Protein AF-A0A350NN20-F1 (afdb_monomer_lite)

Secondary structure (DSSP, 8-state):
-----S----------SS-HHHHHT--TTEEEEESSSS-EEEEEPPPGGGGT----S------------PPPPHHHHHHHHHHHH-S------------------------

pLDDT: mean 72.91, std 14.15, range [43.0, 92.56]

Radius of gyration: 36.16 Å; chains: 1; bounding box: 67×54×97 Å

Structure (mmCIF, N/CA/C/O backbone):
data_AF-A0A350NN20-F1
#
_entry.id   AF-A0A350NN20-F1
#
loop_
_atom_site.group_PDB
_atom_site.id
_atom_site.type_symbol
_atom_site.label_atom_id
_atom_site.label_alt_id
_atom_site.label_comp_id
_atom_site.label_asym_id
_atom_site.label_entity_id
_atom_site.label_seq_id
_atom_site.pdbx_PDB_ins_code
_atom_site.Cartn_x
_atom_site.Cartn_y
_atom_site.Cartn_z
_atom_site.occupancy
_atom_site.B_iso_or_equiv
_atom_site.auth_seq_id
_atom_site.auth_comp_id
_atom_site.auth_asym_id
_atom_site.auth_atom_id
_atom_site.pdbx_PDB_model_num
ATOM 1 N N . MET A 1 1 ? 39.463 -32.275 -27.247 1.00 51.66 1 MET A N 1
ATOM 2 C CA . MET A 1 1 ? 39.754 -32.244 -25.796 1.00 51.66 1 MET A CA 1
ATOM 3 C C . MET A 1 1 ? 40.320 -30.864 -25.489 1.00 51.66 1 MET A C 1
ATOM 5 O O . MET A 1 1 ? 41.531 -30.731 -25.400 1.00 51.66 1 MET A O 1
ATOM 9 N N . ASP A 1 2 ? 39.471 -29.836 -25.387 1.00 55.00 2 ASP A N 1
ATOM 10 C CA . ASP A 1 2 ? 39.941 -28.478 -25.077 1.00 55.00 2 ASP A CA 1
ATOM 11 C C . ASP A 1 2 ? 39.724 -28.151 -23.602 1.00 55.00 2 ASP A C 1
ATOM 13 O O . ASP A 1 2 ? 38.604 -28.097 -23.085 1.00 55.00 2 ASP A O 1
ATOM 17 N N . ARG A 1 3 ? 40.863 -27.999 -22.924 1.00 58.88 3 ARG A N 1
ATOM 18 C CA . ARG A 1 3 ? 41.012 -27.638 -21.518 1.00 58.88 3 ARG A CA 1
ATOM 19 C C . ARG A 1 3 ? 40.512 -26.212 -21.308 1.00 58.88 3 ARG A C 1
ATOM 21 O O . ARG A 1 3 ? 41.174 -25.252 -21.685 1.00 58.88 3 ARG A O 1
ATOM 28 N N . ARG A 1 4 ? 39.378 -26.063 -20.625 1.00 51.88 4 ARG A N 1
ATOM 29 C CA . ARG A 1 4 ? 39.014 -24.800 -19.972 1.00 51.88 4 ARG A CA 1
ATOM 30 C C . ARG A 1 4 ? 39.887 -24.612 -18.727 1.00 51.88 4 ARG A C 1
ATOM 32 O O . ARG A 1 4 ? 39.533 -25.018 -17.628 1.00 51.88 4 ARG A O 1
ATOM 39 N N . SER A 1 5 ? 41.049 -24.008 -18.914 1.00 63.78 5 SER A N 1
ATOM 40 C CA . SER A 1 5 ? 41.842 -23.338 -17.875 1.00 63.78 5 SER A CA 1
ATOM 41 C C . SER A 1 5 ? 42.390 -22.095 -18.575 1.00 63.78 5 SER A C 1
ATOM 43 O O . SER A 1 5 ? 42.972 -22.240 -19.639 1.00 63.78 5 SER A O 1
ATOM 45 N N . SER A 1 6 ? 42.197 -20.844 -18.173 1.00 63.28 6 SER A N 1
ATOM 46 C CA . SER A 1 6 ? 41.999 -20.199 -16.871 1.00 63.28 6 SER A CA 1
ATOM 47 C C . SER A 1 6 ? 41.758 -18.715 -17.212 1.00 63.28 6 SER A C 1
ATOM 49 O O . SER A 1 6 ? 42.541 -18.143 -17.958 1.00 63.28 6 SER A O 1
ATOM 51 N N . SER A 1 7 ? 40.672 -18.045 -16.849 1.00 67.94 7 SER A N 1
ATOM 52 C CA . SER A 1 7 ? 40.455 -17.420 -15.545 1.00 67.94 7 SER A CA 1
ATOM 53 C C . SER A 1 7 ? 39.043 -16.834 -15.607 1.00 67.94 7 SER A C 1
ATOM 55 O O . SER A 1 7 ? 38.773 -15.961 -16.428 1.00 67.94 7 SER A O 1
ATOM 57 N N . THR A 1 8 ? 38.108 -17.357 -14.818 1.00 72.50 8 THR A N 1
ATOM 58 C CA . THR A 1 8 ? 36.803 -16.704 -14.659 1.00 72.50 8 THR A CA 1
ATOM 59 C C . THR A 1 8 ? 36.969 -15.694 -13.534 1.00 72.50 8 THR A C 1
ATOM 61 O O . THR A 1 8 ? 37.074 -16.089 -12.374 1.00 72.50 8 THR A O 1
ATOM 64 N N . SER A 1 9 ? 37.073 -14.405 -13.862 1.00 80.00 9 SER A N 1
ATOM 65 C CA . SER A 1 9 ? 37.111 -13.359 -12.841 1.00 80.00 9 SER A CA 1
ATOM 66 C C . SER A 1 9 ? 35.729 -13.251 -12.194 1.00 80.00 9 SER A C 1
ATOM 68 O O . SER A 1 9 ? 34.742 -12.880 -12.829 1.00 80.00 9 SER A O 1
ATOM 70 N N . LEU A 1 10 ? 35.641 -13.619 -10.916 1.00 85.12 10 LEU A N 1
ATOM 71 C CA . LEU A 1 10 ? 34.420 -13.455 -10.138 1.00 85.12 10 LEU A CA 1
ATOM 72 C C . LEU A 1 10 ? 34.273 -11.976 -9.769 1.00 85.12 10 LEU A C 1
ATOM 74 O O . LEU A 1 10 ? 34.972 -11.476 -8.891 1.00 85.12 10 LEU A O 1
ATOM 78 N N . GLN A 1 11 ? 33.362 -11.275 -10.437 1.00 86.94 11 GLN A N 1
ATOM 79 C CA . GLN A 1 11 ? 32.963 -9.930 -10.036 1.00 86.94 11 GLN A CA 1
ATOM 80 C C . GLN A 1 11 ? 31.768 -10.028 -9.088 1.00 86.94 11 GLN A C 1
ATOM 82 O O . GLN A 1 11 ? 30.672 -10.416 -9.490 1.00 86.94 11 GLN A O 1
ATOM 87 N N . MET A 1 12 ? 31.981 -9.690 -7.817 1.00 92.56 12 MET A N 1
ATOM 88 C CA . MET A 1 12 ? 30.896 -9.569 -6.846 1.00 92.56 12 MET A CA 1
ATOM 89 C C . MET A 1 12 ? 30.363 -8.141 -6.884 1.00 92.56 12 MET A C 1
ATOM 91 O O . MET A 1 12 ? 31.076 -7.197 -6.551 1.00 92.56 12 MET A O 1
ATOM 95 N N . ILE A 1 13 ? 29.106 -7.987 -7.289 1.00 90.31 13 ILE A N 1
ATOM 96 C CA . ILE A 1 13 ? 28.394 -6.710 -7.240 1.00 90.31 13 ILE A CA 1
ATOM 97 C C . ILE A 1 13 ? 27.136 -6.867 -6.392 1.00 90.31 13 ILE A C 1
ATOM 99 O O . ILE A 1 13 ? 26.423 -7.867 -6.490 1.00 90.31 13 ILE A O 1
ATOM 103 N N . GLN A 1 14 ? 26.842 -5.869 -5.564 1.00 84.56 14 GLN A N 1
ATOM 104 C CA . GLN A 1 14 ? 25.562 -5.796 -4.874 1.00 84.56 14 GLN A CA 1
ATOM 105 C C . GLN A 1 14 ? 24.532 -5.204 -5.836 1.00 84.56 14 GLN A C 1
ATOM 107 O O . GLN A 1 14 ? 24.507 -3.999 -6.077 1.00 84.56 14 GLN A O 1
ATOM 112 N N . LYS A 1 15 ? 23.680 -6.059 -6.401 1.00 85.56 15 LYS A N 1
ATOM 113 C CA . LYS A 1 15 ? 22.544 -5.630 -7.219 1.00 85.56 15 LYS A CA 1
ATOM 114 C C . LYS A 1 15 ? 21.295 -5.528 -6.332 1.00 85.56 15 LYS A C 1
ATOM 116 O O . LYS A 1 15 ? 21.023 -6.476 -5.592 1.00 85.56 15 LYS A O 1
ATOM 121 N N . PRO A 1 16 ? 20.524 -4.424 -6.384 1.00 86.31 16 PRO A N 1
ATOM 122 C CA . PRO A 1 16 ? 19.229 -4.383 -5.718 1.00 86.31 16 PRO A CA 1
ATOM 123 C C . PRO A 1 16 ? 18.327 -5.472 -6.300 1.00 86.31 16 PRO A C 1
ATOM 125 O O . PRO A 1 16 ? 18.364 -5.734 -7.502 1.00 86.31 16 PRO A O 1
ATOM 128 N N . LEU A 1 17 ? 17.506 -6.096 -5.455 1.00 82.56 17 LEU A N 1
ATOM 129 C CA . LEU A 1 17 ? 16.635 -7.192 -5.883 1.00 82.56 17 LEU A CA 1
ATOM 130 C C . LEU A 1 17 ? 15.725 -6.793 -7.055 1.00 82.56 17 LEU A C 1
ATOM 132 O O . LEU A 1 17 ? 15.483 -7.597 -7.951 1.00 82.56 17 LEU A O 1
ATOM 136 N N . MET A 1 18 ? 15.248 -5.549 -7.047 1.00 84.75 18 MET A N 1
ATOM 137 C CA . MET A 1 18 ? 14.393 -4.984 -8.082 1.00 84.75 18 MET A CA 1
ATOM 138 C C . MET A 1 18 ? 14.708 -3.493 -8.234 1.00 84.75 18 MET A C 1
ATOM 140 O O . MET A 1 18 ? 14.964 -2.813 -7.237 1.00 84.75 18 M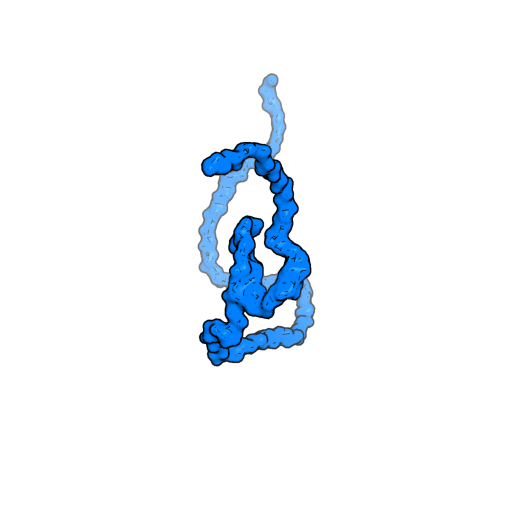ET A O 1
ATOM 144 N N . THR A 1 19 ? 14.733 -2.979 -9.465 1.00 89.69 19 THR A N 1
ATOM 145 C CA . THR A 1 19 ? 14.913 -1.539 -9.710 1.00 89.69 19 THR A CA 1
ATOM 146 C C . THR A 1 19 ? 13.595 -0.788 -9.517 1.00 89.69 19 THR A C 1
ATOM 148 O O . THR A 1 19 ? 12.514 -1.363 -9.635 1.00 89.69 19 THR A O 1
ATOM 151 N N . ALA A 1 20 ? 13.661 0.518 -9.247 1.00 86.44 20 ALA A N 1
ATOM 152 C CA . ALA A 1 20 ? 12.458 1.339 -9.085 1.00 86.44 20 ALA A CA 1
ATOM 153 C C . ALA A 1 20 ? 11.562 1.327 -10.341 1.00 86.44 20 ALA A C 1
ATOM 155 O O . ALA A 1 20 ? 10.339 1.300 -10.230 1.00 86.44 20 ALA A O 1
ATOM 156 N N . GLU A 1 21 ? 12.164 1.280 -11.533 1.00 89.12 21 GLU A N 1
ATOM 157 C CA . GLU A 1 21 ? 11.435 1.163 -12.801 1.00 89.12 21 GLU A CA 1
ATOM 158 C C . GLU A 1 21 ? 10.680 -0.161 -12.916 1.00 89.12 21 GLU A C 1
ATOM 160 O O . GLU A 1 21 ? 9.530 -0.171 -13.342 1.00 89.12 21 GLU A O 1
ATOM 165 N N . GLN A 1 22 ? 11.296 -1.262 -12.479 1.00 87.94 22 GLN A N 1
ATOM 166 C CA . GLN A 1 22 ? 10.659 -2.577 -12.462 1.00 87.94 22 GLN A CA 1
ATOM 167 C C . GLN A 1 22 ? 9.490 -2.626 -11.478 1.00 87.94 22 GLN A C 1
ATOM 169 O O . GLN A 1 22 ? 8.467 -3.226 -11.781 1.00 87.94 22 GLN A O 1
ATOM 174 N N . ILE A 1 23 ? 9.615 -1.977 -10.316 1.00 86.50 23 ILE A N 1
ATOM 175 C CA . ILE A 1 23 ? 8.507 -1.860 -9.355 1.00 86.50 23 ILE A CA 1
ATOM 176 C C . ILE A 1 23 ? 7.355 -1.061 -9.977 1.00 86.50 23 ILE A C 1
ATOM 178 O O . ILE A 1 23 ? 6.193 -1.418 -9.809 1.00 86.50 23 ILE A O 1
ATOM 182 N N . ARG A 1 24 ? 7.667 -0.001 -10.731 1.00 85.12 24 ARG A N 1
ATOM 183 C CA . ARG A 1 24 ? 6.663 0.838 -11.396 1.00 85.12 24 ARG A CA 1
ATOM 184 C C . ARG A 1 24 ? 5.955 0.130 -12.555 1.00 85.12 24 ARG A C 1
ATOM 186 O O . ARG A 1 24 ? 4.815 0.475 -12.845 1.00 85.12 24 ARG A O 1
ATOM 193 N N . SER A 1 25 ? 6.612 -0.821 -13.216 1.00 87.94 25 SER A N 1
ATOM 194 C CA . SER A 1 25 ? 6.046 -1.594 -14.329 1.00 87.94 25 SER A CA 1
ATOM 195 C C . SER A 1 25 ? 5.404 -2.921 -13.911 1.00 87.94 25 SER A C 1
ATOM 197 O O . SER A 1 25 ? 5.031 -3.711 -14.781 1.00 87.94 25 SER A O 1
ATOM 199 N N . LEU A 1 26 ? 5.252 -3.177 -12.605 1.00 86.06 26 LEU A N 1
ATOM 200 C CA . LEU A 1 26 ? 4.531 -4.349 -12.115 1.00 86.06 26 LEU A CA 1
ATOM 201 C C . LEU A 1 26 ? 3.081 -4.353 -12.635 1.00 86.06 26 LEU A C 1
ATOM 203 O O . LEU A 1 26 ? 2.408 -3.319 -12.598 1.00 86.06 26 LEU A O 1
ATOM 207 N N . PRO A 1 27 ? 2.569 -5.503 -13.103 1.00 87.94 27 PRO A N 1
ATOM 208 C CA . PRO A 1 27 ? 1.169 -5.627 -13.475 1.00 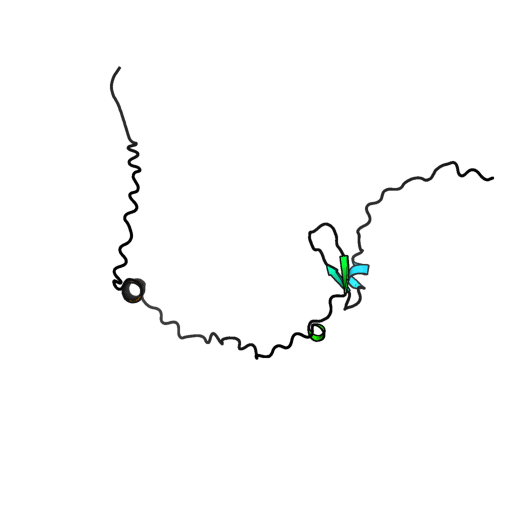87.94 27 PRO A CA 1
ATOM 209 C C . PRO A 1 27 ? 0.276 -5.487 -12.234 1.00 87.94 27 PRO A C 1
ATOM 211 O O . PRO A 1 27 ? 0.665 -5.867 -11.131 1.00 87.94 27 PRO A O 1
ATOM 214 N N . GLN A 1 28 ? -0.945 -4.985 -12.430 1.00 82.00 28 GLN A N 1
ATOM 215 C CA . GLN A 1 28 ? -1.885 -4.610 -11.361 1.00 82.00 28 GLN A CA 1
ATOM 216 C C . GLN A 1 28 ? -2.160 -5.718 -10.324 1.00 82.00 28 GLN A C 1
ATOM 218 O O . GLN A 1 28 ? -2.422 -5.420 -9.161 1.00 82.00 28 GLN A O 1
ATOM 223 N N . ASP A 1 29 ? -2.096 -6.986 -10.734 1.00 80.50 29 ASP A N 1
ATOM 224 C CA . ASP A 1 29 ? -2.386 -8.137 -9.874 1.00 80.50 29 ASP A CA 1
ATOM 225 C C . ASP A 1 29 ? -1.131 -8.752 -9.225 1.00 80.50 29 ASP A C 1
ATOM 227 O O . ASP A 1 29 ? -1.227 -9.779 -8.551 1.00 80.50 29 ASP A O 1
ATOM 231 N N . GLN A 1 30 ? 0.057 -8.162 -9.407 1.00 85.62 30 GLN A N 1
ATOM 232 C CA . GLN A 1 30 ? 1.293 -8.608 -8.757 1.00 85.62 30 GLN A CA 1
ATOM 233 C C . GLN A 1 30 ? 1.672 -7.720 -7.573 1.00 85.62 30 GLN A C 1
ATOM 235 O O . GLN A 1 30 ? 1.764 -6.501 -7.673 1.00 85.62 30 GLN A O 1
ATOM 240 N N . TRP A 1 31 ? 1.972 -8.373 -6.454 1.00 83.31 31 TRP A N 1
ATOM 241 C CA . TRP A 1 31 ? 2.309 -7.744 -5.185 1.00 83.31 31 TRP A CA 1
ATOM 242 C C . TRP A 1 31 ? 3.645 -8.261 -4.669 1.00 83.31 31 TRP A C 1
ATOM 244 O O . TRP A 1 31 ? 3.962 -9.444 -4.803 1.00 83.31 31 TRP A O 1
ATOM 254 N N . ILE A 1 32 ? 4.416 -7.389 -4.025 1.00 86.31 32 ILE A N 1
ATOM 255 C CA . ILE A 1 32 ? 5.635 -7.778 -3.313 1.00 86.31 32 ILE A CA 1
ATOM 256 C C . ILE A 1 32 ? 5.262 -7.995 -1.847 1.00 86.31 32 ILE A C 1
ATOM 258 O O . ILE A 1 32 ? 5.058 -7.039 -1.100 1.00 86.31 32 ILE A O 1
ATOM 262 N N . LEU A 1 33 ? 5.171 -9.256 -1.426 1.00 83.69 33 LEU A N 1
ATOM 263 C CA . LEU A 1 33 ? 4.898 -9.605 -0.037 1.00 83.69 33 LEU A CA 1
ATOM 264 C C . LEU A 1 33 ? 6.210 -9.773 0.734 1.00 83.69 33 LEU A C 1
ATOM 266 O O . LEU A 1 33 ? 7.142 -10.434 0.276 1.00 83.69 33 LEU A O 1
ATOM 270 N N . MET A 1 34 ? 6.270 -9.213 1.942 1.00 84.31 34 MET A N 1
ATOM 271 C CA . MET A 1 34 ? 7.391 -9.391 2.863 1.00 84.31 34 MET A CA 1
ATOM 272 C C . MET A 1 34 ? 6.883 -9.959 4.189 1.00 84.31 34 MET A C 1
ATOM 274 O O . MET A 1 34 ? 6.422 -9.220 5.051 1.00 84.31 34 MET A O 1
ATOM 278 N N . LYS A 1 35 ? 6.990 -11.280 4.380 1.00 72.88 35 LYS A N 1
ATOM 279 C CA . LYS A 1 35 ? 6.538 -11.957 5.615 1.00 72.88 35 LYS A CA 1
ATOM 280 C C . LYS A 1 35 ? 7.393 -11.595 6.843 1.00 72.88 35 LYS A C 1
ATOM 282 O O . LYS A 1 35 ? 6.907 -11.628 7.965 1.00 72.88 35 LYS A O 1
ATOM 287 N N . SER A 1 36 ? 8.673 -11.273 6.633 1.00 61.50 36 SER A N 1
ATOM 288 C CA . SER A 1 36 ? 9.645 -10.904 7.675 1.00 61.50 36 SER A CA 1
ATOM 289 C C . SER A 1 36 ? 10.919 -10.369 7.012 1.00 61.50 36 SER A C 1
ATOM 291 O O . SER A 1 36 ? 11.799 -11.172 6.728 1.00 61.50 36 SER A O 1
ATOM 293 N N . ARG A 1 37 ? 10.951 -9.064 6.659 1.00 64.06 37 ARG A N 1
ATOM 294 C CA . ARG A 1 37 ? 12.064 -8.178 6.179 1.00 64.06 37 ARG A CA 1
ATOM 295 C C . ARG A 1 37 ? 13.241 -8.735 5.328 1.00 64.06 37 ARG A C 1
ATOM 297 O O . ARG A 1 37 ? 14.160 -7.988 5.021 1.00 64.06 37 ARG A O 1
ATOM 304 N N . ARG A 1 38 ? 13.255 -10.009 4.947 1.00 74.38 38 ARG A N 1
ATOM 305 C CA . ARG A 1 38 ? 14.439 -10.767 4.512 1.00 74.38 38 ARG A CA 1
ATOM 306 C C . ARG A 1 38 ? 14.187 -11.569 3.240 1.00 74.38 38 ARG A C 1
ATOM 308 O O . ARG A 1 38 ? 15.111 -11.770 2.468 1.00 74.38 38 ARG A O 1
ATOM 315 N N . HIS A 1 39 ? 12.942 -11.980 3.002 1.00 82.00 39 HIS A N 1
ATOM 316 C CA . HIS A 1 39 ? 12.557 -12.772 1.831 1.00 82.00 39 HIS A CA 1
ATOM 317 C C . HIS A 1 39 ? 11.342 -12.138 1.151 1.00 82.00 39 HIS A C 1
ATOM 319 O O . HIS A 1 39 ? 10.209 -12.553 1.406 1.00 82.00 39 HIS A O 1
ATOM 325 N N . PRO A 1 40 ? 11.552 -11.073 0.363 1.00 84.56 40 PRO A N 1
ATOM 326 C CA . PRO A 1 40 ? 10.510 -10.548 -0.510 1.00 84.56 40 PRO A CA 1
ATOM 327 C C . PRO A 1 40 ? 10.094 -11.605 -1.544 1.00 84.56 40 PRO A C 1
ATOM 329 O O . PRO A 1 40 ? 10.941 -12.279 -2.129 1.00 84.56 40 PRO A O 1
ATOM 332 N N . MET A 1 41 ? 8.787 -11.745 -1.763 1.00 85.06 41 MET A N 1
ATOM 333 C CA . MET A 1 41 ? 8.195 -12.676 -2.727 1.00 85.06 41 MET A CA 1
ATOM 334 C C . MET A 1 41 ? 7.220 -11.929 -3.635 1.00 85.06 41 MET A C 1
ATOM 336 O O . MET A 1 41 ? 6.319 -11.250 -3.142 1.00 85.06 41 MET A O 1
ATOM 340 N N . ILE A 1 42 ? 7.368 -12.078 -4.952 1.00 85.12 42 ILE A N 1
ATOM 341 C CA . ILE A 1 42 ? 6.364 -11.604 -5.912 1.00 85.12 42 ILE A CA 1
ATOM 342 C C . ILE A 1 42 ? 5.223 -12.617 -5.912 1.00 85.12 42 ILE A C 1
ATOM 344 O O . ILE A 1 42 ? 5.442 -13.801 -6.160 1.00 85.12 42 ILE A O 1
ATOM 348 N N . THR A 1 43 ? 4.018 -12.160 -5.596 1.00 83.25 43 THR A N 1
ATOM 349 C CA . THR A 1 43 ? 2.838 -13.014 -5.443 1.00 83.25 43 THR A CA 1
ATOM 350 C C . THR A 1 43 ? 1.631 -12.359 -6.095 1.00 83.25 43 THR A C 1
ATOM 352 O O . THR A 1 43 ? 1.482 -11.139 -6.061 1.00 83.25 43 THR A O 1
ATOM 355 N N . THR A 1 44 ? 0.739 -13.167 -6.658 1.00 84.62 44 THR A N 1
ATOM 356 C CA . THR A 1 44 ? -0.569 -12.698 -7.115 1.00 84.62 44 THR A CA 1
ATOM 357 C C . THR A 1 44 ? -1.552 -12.743 -5.951 1.00 84.62 44 THR A C 1
ATOM 359 O O . THR A 1 44 ? -1.917 -13.823 -5.488 1.00 84.62 44 THR A O 1
ATOM 362 N N . ILE A 1 45 ? -1.971 -11.574 -5.463 1.00 81.75 45 ILE A N 1
ATOM 363 C CA . ILE A 1 45 ? -3.047 -11.453 -4.473 1.00 81.75 45 ILE A CA 1
ATOM 364 C C . ILE A 1 45 ? -4.303 -11.086 -5.245 1.00 81.75 45 ILE A C 1
ATOM 366 O O . ILE A 1 45 ? -4.328 -10.096 -5.974 1.00 81.75 45 ILE A O 1
ATOM 370 N N . ARG A 1 46 ? -5.344 -11.904 -5.102 1.00 82.12 46 ARG A N 1
ATOM 371 C CA . ARG A 1 46 ? -6.627 -11.645 -5.756 1.00 82.12 46 ARG A CA 1
ATOM 372 C C . ARG A 1 46 ? -7.210 -10.327 -5.243 1.00 82.12 46 ARG A C 1
ATOM 374 O O . ARG A 1 46 ? -7.013 -9.980 -4.081 1.00 82.12 46 ARG A O 1
ATOM 381 N N . ARG A 1 47 ? -7.957 -9.606 -6.075 1.00 78.31 47 ARG A N 1
ATOM 382 C CA . ARG A 1 47 ? -8.744 -8.451 -5.613 1.00 78.31 47 ARG A CA 1
ATOM 383 C C . ARG A 1 47 ? -9.843 -8.931 -4.658 1.00 78.31 47 ARG A C 1
ATOM 385 O O . ARG A 1 47 ? -10.329 -10.047 -4.827 1.00 78.31 47 ARG A O 1
ATOM 392 N N . TYR A 1 48 ? -10.245 -8.104 -3.692 1.00 75.56 48 TYR A N 1
ATOM 393 C CA . TYR A 1 48 ? -11.254 -8.453 -2.678 1.00 75.56 48 TYR A CA 1
ATOM 394 C C . TYR A 1 48 ? -12.567 -8.994 -3.283 1.00 75.56 48 TYR A C 1
ATOM 396 O O . TYR A 1 48 ? -13.141 -9.935 -2.746 1.00 75.56 48 TYR A O 1
ATOM 404 N N . ASP A 1 49 ? -12.974 -8.500 -4.457 1.00 75.31 49 ASP A N 1
ATOM 405 C CA . ASP A 1 49 ? -14.137 -9.009 -5.207 1.00 75.31 49 ASP A CA 1
ATOM 406 C C . ASP A 1 49 ? -14.048 -10.506 -5.543 1.00 75.31 49 ASP A C 1
ATOM 408 O O . ASP A 1 49 ? -15.051 -11.208 -5.624 1.00 75.31 49 ASP A O 1
ATOM 412 N N . GLN A 1 50 ? -12.835 -11.009 -5.769 1.00 80.00 50 GLN A N 1
ATOM 413 C CA . GLN A 1 50 ? -12.577 -12.397 -6.149 1.00 80.00 50 GLN A CA 1
ATOM 414 C C . GLN A 1 50 ? -12.371 -13.310 -4.933 1.00 80.00 50 GLN A C 1
ATOM 416 O O . GLN A 1 50 ? -12.122 -14.503 -5.112 1.00 80.00 50 GLN A O 1
ATOM 421 N N . TRP A 1 51 ? -12.408 -12.774 -3.707 1.00 80.19 51 TRP A N 1
ATOM 422 C CA . TRP A 1 51 ? -12.202 -13.562 -2.485 1.00 80.19 51 TRP A CA 1
ATOM 423 C C . TRP A 1 51 ? -13.440 -14.381 -2.112 1.00 80.19 51 TRP A C 1
ATOM 425 O O . TRP A 1 51 ? -13.337 -15.282 -1.287 1.00 80.19 51 TRP A O 1
ATOM 435 N N . GLY A 1 52 ? -14.595 -14.092 -2.724 1.00 80.06 52 GLY A N 1
ATOM 436 C CA . GLY A 1 52 ? -15.851 -14.774 -2.409 1.00 80.06 52 GLY A CA 1
ATOM 437 C C . GLY A 1 52 ? -16.389 -14.427 -1.019 1.00 80.06 52 GLY A C 1
ATOM 438 O O . GLY A 1 52 ? -17.183 -15.183 -0.472 1.00 80.06 52 GLY A O 1
ATOM 439 N N . ILE A 1 53 ? -15.954 -13.304 -0.437 1.00 79.19 53 ILE A N 1
ATOM 440 C CA . ILE A 1 53 ? -16.486 -12.807 0.833 1.00 79.19 53 ILE A CA 1
ATOM 441 C C . ILE A 1 53 ? -17.806 -12.103 0.532 1.00 79.19 53 ILE A C 1
ATOM 443 O O . ILE A 1 53 ? -17.814 -11.038 -0.086 1.00 79.19 53 ILE A O 1
ATOM 447 N N . GLN A 1 54 ? -18.918 -12.700 0.955 1.00 79.25 54 GLN A N 1
ATOM 448 C CA . GLN A 1 54 ? -20.219 -12.039 0.934 1.00 79.25 54 GLN A CA 1
ATOM 449 C C . GLN A 1 54 ? -20.394 -11.267 2.242 1.00 79.25 54 GLN A C 1
ATOM 451 O O . GLN A 1 54 ? -20.295 -11.826 3.332 1.00 79.25 54 GLN A O 1
ATOM 456 N N . LEU A 1 55 ? -20.576 -9.953 2.133 1.00 77.12 55 LEU A N 1
ATOM 457 C CA . LEU A 1 55 ? -20.910 -9.100 3.268 1.00 77.12 55 LEU A CA 1
ATOM 458 C C . LEU A 1 55 ? -22.433 -9.127 3.414 1.00 77.12 55 LEU A C 1
ATOM 460 O O . LEU A 1 55 ? -23.125 -8.304 2.823 1.00 77.12 55 LEU A O 1
ATOM 464 N N . ASP A 1 56 ? -22.949 -10.108 4.153 1.00 77.56 56 ASP A N 1
ATOM 465 C CA . ASP A 1 56 ? -24.399 -10.317 4.303 1.00 77.56 56 ASP A CA 1
ATOM 466 C C . ASP A 1 56 ? -25.104 -9.161 5.035 1.00 77.56 56 ASP A C 1
ATOM 468 O O . ASP A 1 56 ? -26.307 -8.957 4.877 1.00 77.56 56 ASP A O 1
ATOM 472 N N . CYS A 1 57 ? -24.357 -8.367 5.810 1.00 80.06 57 CYS A N 1
ATOM 473 C CA . CYS A 1 57 ? -24.891 -7.254 6.589 1.00 80.06 57 CYS A CA 1
ATOM 474 C C . CYS A 1 57 ? -24.348 -5.909 6.083 1.00 80.06 57 CYS A C 1
ATOM 476 O O . CYS A 1 57 ? -23.124 -5.748 5.994 1.00 80.06 57 CYS A O 1
ATOM 478 N N . PRO A 1 58 ? -25.209 -4.904 5.820 1.00 82.69 58 PRO A N 1
ATOM 479 C CA . PRO A 1 58 ? -24.741 -3.551 5.563 1.00 82.69 58 PRO A CA 1
ATOM 480 C C . PRO A 1 58 ? -23.989 -3.046 6.796 1.00 82.69 58 PRO A C 1
ATOM 482 O O . PRO A 1 58 ? -24.513 -3.053 7.912 1.00 82.69 58 PRO A O 1
ATOM 485 N N . TYR A 1 59 ? -22.743 -2.617 6.600 1.00 75.44 59 TYR A N 1
ATOM 486 C CA . TYR A 1 59 ? -21.962 -2.005 7.666 1.00 75.44 59 TYR A CA 1
ATOM 487 C C . TYR A 1 59 ? -22.583 -0.649 8.021 1.00 75.44 59 TYR A C 1
ATOM 489 O O . TYR A 1 59 ? -22.384 0.345 7.322 1.00 75.44 59 TYR A O 1
ATOM 497 N N . SER A 1 60 ? -23.371 -0.619 9.096 1.00 78.88 60 SER A N 1
ATOM 498 C CA . SER A 1 60 ? -23.918 0.618 9.645 1.00 78.88 60 SER A CA 1
ATOM 499 C C . SER A 1 60 ? -22.823 1.318 10.437 1.00 78.88 60 SER A C 1
ATOM 501 O O . SER A 1 60 ? -22.500 0.910 11.552 1.00 78.88 60 SER A O 1
ATOM 503 N N . VAL A 1 61 ? -22.252 2.382 9.869 1.00 80.44 61 VAL A N 1
ATOM 504 C CA . VAL A 1 61 ? -21.412 3.305 10.638 1.00 80.44 61 VAL A CA 1
ATOM 505 C C . VAL A 1 61 ? -22.303 3.896 11.734 1.00 80.44 61 VAL A C 1
ATOM 507 O O . VAL A 1 61 ? -23.306 4.527 11.392 1.00 80.44 61 VAL A O 1
ATOM 510 N N . PRO A 1 62 ? -22.006 3.703 13.034 1.00 77.50 62 PRO A N 1
ATOM 511 C CA . PRO A 1 62 ? -22.736 4.412 14.070 1.00 77.50 62 PRO A CA 1
ATOM 512 C C . PRO A 1 62 ? -22.471 5.898 13.851 1.00 77.50 62 PRO A C 1
ATOM 514 O O . PRO A 1 62 ? -21.337 6.367 13.971 1.00 77.50 62 PRO A O 1
ATOM 517 N N . GLN A 1 63 ? -23.508 6.633 13.457 1.00 72.62 63 GLN A N 1
ATOM 518 C CA . GLN A 1 63 ? -23.425 8.073 13.318 1.00 72.62 63 GLN A CA 1
ATOM 519 C C . GLN A 1 63 ? -23.217 8.627 14.727 1.00 72.62 63 GLN A C 1
ATOM 521 O O . GLN A 1 63 ? -24.146 8.729 15.526 1.00 72.62 63 GLN A O 1
ATOM 526 N N . ASN A 1 64 ? -21.964 8.929 15.067 1.00 69.06 64 ASN A N 1
ATOM 527 C CA . ASN A 1 64 ? -21.638 9.728 16.238 1.00 69.06 64 ASN A CA 1
ATOM 528 C C . ASN A 1 64 ? -22.057 11.162 15.921 1.00 69.06 64 ASN A C 1
ATOM 530 O O . ASN A 1 64 ? -21.233 12.023 15.620 1.00 69.06 64 ASN A O 1
ATOM 534 N N . GLU A 1 65 ? -23.370 11.384 15.905 1.00 65.62 65 GLU A N 1
ATOM 535 C CA . GLU A 1 65 ? -23.962 12.709 15.873 1.00 65.62 65 GLU A CA 1
ATOM 536 C C . GLU A 1 65 ? -23.321 13.540 16.985 1.00 65.62 65 GLU A C 1
ATOM 538 O O . GLU A 1 65 ? -22.978 13.013 18.050 1.00 65.62 65 GLU A O 1
ATOM 543 N N . SER A 1 66 ? -23.135 14.836 16.742 1.00 65.88 66 SER A N 1
ATOM 544 C CA . SER A 1 66 ? -22.648 15.782 17.741 1.00 65.88 66 SER A CA 1
ATOM 545 C C . SER A 1 66 ? -23.659 15.870 18.885 1.00 65.88 66 SER A C 1
ATOM 547 O O . SER A 1 66 ? -24.514 16.757 18.910 1.00 65.88 66 SER A O 1
ATOM 549 N N . ARG A 1 67 ? -23.596 14.917 19.820 1.00 72.00 67 ARG A N 1
ATOM 550 C CA . ARG A 1 67 ? -24.383 14.931 21.051 1.00 72.00 67 ARG A CA 1
ATOM 551 C C . ARG A 1 67 ? -24.066 16.244 21.746 1.00 72.00 67 ARG A C 1
ATOM 553 O O . ARG A 1 67 ? -22.895 16.584 21.905 1.00 72.00 67 ARG A O 1
ATOM 560 N N . THR A 1 68 ? -25.097 16.997 22.116 1.00 72.81 68 THR A N 1
ATOM 561 C CA . THR A 1 68 ? -24.936 18.276 22.809 1.00 72.81 68 THR A CA 1
ATOM 562 C C . THR A 1 68 ? -24.095 18.061 24.064 1.00 72.81 68 THR A C 1
ATOM 564 O O . THR A 1 68 ? -24.561 17.478 25.043 1.00 72.81 68 THR A O 1
ATOM 567 N N . VAL A 1 69 ? -22.840 18.509 24.017 1.00 75.88 69 VAL A N 1
ATOM 568 C CA . VAL A 1 69 ? -21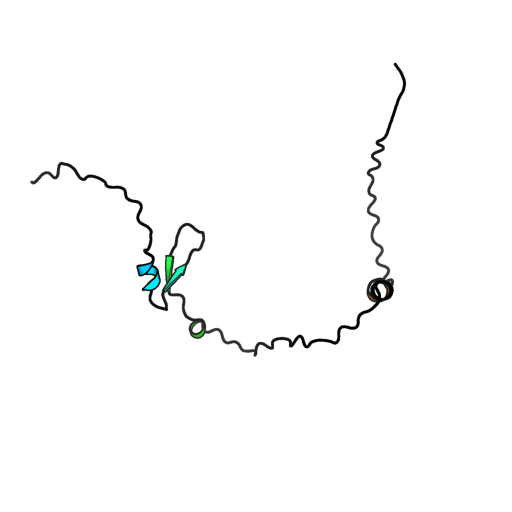.915 18.439 25.147 1.00 75.88 69 VAL A CA 1
ATOM 569 C C . VAL A 1 69 ? -22.361 19.496 26.147 1.00 75.88 69 VAL A C 1
ATOM 571 O O . VAL A 1 69 ? -22.161 20.691 25.935 1.00 75.88 69 VAL A O 1
ATOM 574 N N . LYS A 1 70 ? -23.024 19.065 27.221 1.00 80.69 70 LYS A N 1
ATOM 575 C CA . LYS A 1 70 ? -23.291 19.928 28.372 1.00 80.69 70 LYS A CA 1
ATOM 576 C C . LYS A 1 70 ? -22.035 19.953 29.234 1.00 80.69 70 LYS A C 1
ATOM 578 O O . LYS A 1 70 ? -21.557 18.906 29.662 1.00 80.69 70 LYS A O 1
ATOM 583 N N . TYR A 1 71 ? -21.499 21.143 29.463 1.00 80.31 71 TYR A N 1
ATOM 584 C CA . TYR A 1 71 ? -20.381 21.332 30.377 1.00 80.31 71 TYR A CA 1
ATOM 585 C C . TYR A 1 71 ? -20.923 21.366 31.805 1.00 80.31 71 TYR A C 1
ATOM 587 O O . TYR A 1 71 ? -21.709 22.248 32.143 1.00 80.31 71 TYR A O 1
ATOM 595 N N . ALA A 1 72 ? -20.514 20.396 32.616 1.00 82.56 72 ALA A N 1
ATOM 596 C CA . ALA A 1 72 ? -20.757 20.368 34.052 1.00 82.56 72 ALA A CA 1
ATOM 597 C C . ALA A 1 72 ? -19.513 20.873 34.792 1.00 82.56 72 ALA A C 1
ATOM 599 O O . ALA A 1 72 ? -18.387 20.793 34.283 1.00 82.56 72 ALA A O 1
ATOM 600 N N . SER A 1 73 ? -19.704 21.398 35.999 1.00 85.38 73 SER A N 1
ATOM 601 C CA . SER A 1 73 ? -18.571 21.789 36.841 1.00 85.38 73 SER A CA 1
ATOM 602 C C . SER A 1 73 ? -17.791 20.552 37.311 1.00 85.38 73 SER A C 1
ATOM 604 O O . SER A 1 73 ? -18.336 19.453 37.412 1.00 85.38 73 SER A O 1
ATOM 606 N N . LYS A 1 74 ? -16.502 20.712 37.645 1.00 85.88 74 LYS A N 1
ATOM 607 C CA . LYS A 1 74 ? -15.675 19.603 38.162 1.00 85.88 74 LYS A CA 1
ATOM 608 C C . LYS A 1 74 ? -16.329 18.905 39.365 1.00 85.88 74 LYS A C 1
ATOM 610 O O . LYS A 1 74 ? -16.266 17.686 39.464 1.00 85.88 74 LYS A O 1
ATOM 615 N N . GLN A 1 75 ? -16.938 19.678 40.265 1.00 85.94 75 GLN A N 1
ATOM 616 C CA . GLN A 1 75 ? -17.575 19.160 41.480 1.00 85.94 75 GLN A CA 1
ATOM 617 C C . GLN A 1 75 ? -18.809 18.312 41.156 1.00 85.94 75 GLN A C 1
ATOM 619 O O . GLN A 1 75 ? -18.950 17.216 41.684 1.00 85.94 75 GLN A O 1
ATOM 624 N N . GLU A 1 76 ? -19.641 18.781 40.229 1.00 85.19 76 GLU A N 1
ATOM 625 C CA . GLU A 1 76 ? -20.834 18.072 39.757 1.00 85.19 76 GLU A CA 1
ATOM 626 C C . GLU A 1 76 ? -20.480 16.746 39.066 1.00 85.19 76 GLU A C 1
ATOM 628 O O . GLU A 1 76 ? -21.115 15.728 39.323 1.00 85.19 76 GLU A O 1
ATOM 633 N N . LEU A 1 77 ? -19.408 16.720 38.261 1.00 85.19 77 LEU A N 1
ATOM 634 C CA . LEU A 1 77 ? -18.912 15.482 37.650 1.00 85.19 77 LEU A CA 1
ATOM 635 C C . LEU A 1 77 ? -18.412 14.482 38.695 1.00 85.19 77 LEU A C 1
ATOM 637 O O . LEU A 1 77 ? -18.692 13.291 38.584 1.00 85.19 77 LEU A O 1
ATOM 641 N N . MET A 1 78 ? -17.676 14.952 39.705 1.00 84.75 78 MET A N 1
ATOM 642 C CA . MET A 1 78 ? -17.181 14.087 40.778 1.00 84.75 78 MET A CA 1
ATOM 643 C C . MET A 1 78 ? -18.334 13.477 41.579 1.00 84.75 78 MET A C 1
ATOM 645 O O . MET A 1 78 ? -18.301 12.282 41.861 1.00 84.75 78 MET A O 1
ATOM 649 N N . GLN A 1 79 ? -19.358 14.272 41.892 1.00 86.06 79 GLN A N 1
ATOM 650 C CA . GLN A 1 79 ? -20.541 13.796 42.599 1.00 86.06 79 GLN A CA 1
ATOM 651 C C . GLN A 1 79 ? -21.341 12.790 41.757 1.00 86.06 79 GLN A C 1
ATOM 653 O O . GLN A 1 79 ? -21.639 11.701 42.235 1.00 86.06 79 GLN A O 1
ATOM 658 N N . ALA A 1 80 ? -21.605 13.092 40.481 1.00 84.94 80 ALA A N 1
ATOM 659 C CA . ALA A 1 80 ? -22.329 12.187 39.588 1.00 84.94 80 ALA A CA 1
ATOM 660 C C . ALA A 1 80 ? -21.603 10.843 39.394 1.00 84.94 80 ALA A C 1
ATOM 662 O O . ALA A 1 80 ? -22.243 9.794 39.339 1.00 84.94 80 ALA A O 1
ATOM 663 N N . VAL A 1 81 ? -20.266 10.847 39.314 1.00 84.69 81 VAL A N 1
ATOM 664 C CA . VAL A 1 81 ? -19.467 9.613 39.233 1.00 84.69 81 VAL A CA 1
ATOM 665 C C . VAL A 1 81 ? -19.545 8.817 40.537 1.00 84.69 81 VAL A C 1
ATOM 667 O O . VAL A 1 81 ? -19.710 7.601 40.479 1.00 84.69 81 VAL A O 1
ATOM 670 N N . GLN A 1 82 ? -19.474 9.480 41.696 1.00 84.06 82 GLN A N 1
ATOM 671 C CA . GLN A 1 82 ? -19.659 8.824 42.996 1.00 84.06 82 GLN A CA 1
ATOM 672 C C . GLN A 1 82 ? -21.047 8.185 43.119 1.00 84.06 82 GLN A C 1
ATOM 674 O O . GLN A 1 82 ? -21.159 7.029 43.505 1.00 84.06 82 GLN A O 1
ATOM 679 N N . GLU A 1 83 ? -22.101 8.886 42.714 1.00 82.00 83 GLU A N 1
ATOM 680 C CA . GLU A 1 83 ? -23.469 8.360 42.766 1.00 82.00 83 GLU A CA 1
ATOM 681 C C . GLU A 1 83 ? -23.703 7.210 41.769 1.00 82.00 83 GLU A C 1
ATOM 683 O O . GLU A 1 83 ? -24.384 6.244 42.101 1.00 82.00 83 GLU A O 1
ATOM 688 N N . THR A 1 84 ? -23.128 7.285 40.561 1.00 82.50 84 THR A N 1
ATOM 689 C CA . THR A 1 84 ? -23.377 6.303 39.484 1.00 82.50 84 THR A CA 1
ATOM 690 C C . THR A 1 84 ? -22.527 5.038 39.611 1.00 82.50 84 THR A C 1
ATOM 692 O O . THR A 1 84 ? -22.976 3.961 39.229 1.00 82.50 84 THR A O 1
ATOM 695 N N . TYR A 1 85 ? -21.288 5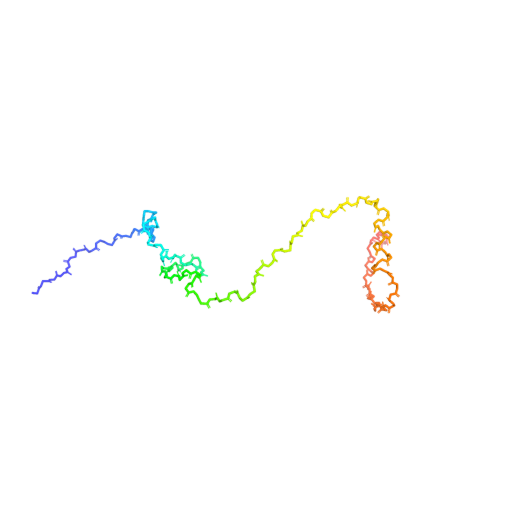.163 40.096 1.00 77.12 85 TYR A N 1
ATOM 696 C CA . TYR A 1 85 ? -20.311 4.066 40.100 1.00 77.12 85 TYR A CA 1
ATOM 697 C C . TYR A 1 85 ? -19.878 3.625 41.501 1.00 77.12 85 TYR A C 1
ATOM 699 O O . TYR A 1 85 ? -19.271 2.565 41.618 1.00 77.12 85 TYR A O 1
ATOM 707 N N . LEU A 1 86 ? -20.158 4.408 42.550 1.00 67.88 86 LEU A N 1
ATOM 708 C CA . LEU A 1 86 ? -19.808 4.079 43.940 1.00 67.88 86 LEU A CA 1
ATOM 709 C C . LEU A 1 86 ? -21.035 3.923 44.854 1.00 67.88 86 LEU A C 1
ATOM 711 O O . LEU A 1 86 ? -20.883 3.864 46.073 1.00 67.88 86 LEU A O 1
ATOM 715 N N . SER A 1 87 ? -22.249 3.811 44.299 1.00 58.19 87 SER A N 1
ATOM 716 C CA . SER A 1 87 ? -23.396 3.309 45.065 1.00 58.19 87 SER A CA 1
ATOM 717 C C . SER A 1 87 ? -23.021 1.967 45.718 1.00 58.19 87 SER A C 1
ATOM 719 O O . SER A 1 87 ? -22.478 1.114 45.011 1.00 58.19 87 SER A O 1
ATOM 721 N N . PRO A 1 88 ? -23.274 1.771 47.027 1.00 57.72 88 PRO A N 1
ATOM 722 C CA . PRO A 1 88 ? -22.725 0.654 47.785 1.00 57.72 88 PRO A CA 1
ATOM 723 C C . PRO A 1 88 ? -23.400 -0.652 47.364 1.00 57.72 88 PRO A C 1
ATOM 725 O O . PRO A 1 88 ? -24.414 -1.063 47.921 1.00 57.72 88 PRO A O 1
ATOM 728 N N . VAL A 1 89 ? -22.836 -1.313 46.359 1.00 56.66 89 VAL A N 1
ATOM 729 C CA . VAL A 1 89 ? -22.805 -2.769 46.369 1.00 56.66 89 VAL A CA 1
ATOM 730 C C . VAL A 1 89 ? -21.668 -3.105 47.320 1.00 56.66 89 VAL A C 1
ATOM 732 O O . VAL A 1 89 ? -20.516 -2.766 47.057 1.00 56.66 89 VAL A O 1
ATOM 735 N N . GLU A 1 90 ? -22.033 -3.662 48.470 1.00 57.81 90 GLU A N 1
ATOM 736 C CA . GLU A 1 90 ? -21.124 -4.240 49.454 1.00 57.81 90 GLU A CA 1
ATOM 737 C C . GLU A 1 90 ? -20.315 -5.357 48.780 1.00 57.81 90 GLU A C 1
ATOM 739 O O . GLU A 1 90 ? -20.667 -6.530 48.844 1.00 57.81 90 GLU A O 1
ATOM 744 N N . GLU A 1 91 ? -19.245 -5.003 48.076 1.00 57.66 91 GLU A N 1
ATOM 745 C CA . GLU A 1 91 ? -18.186 -5.950 47.766 1.00 57.66 91 GLU A CA 1
ATOM 746 C C . GLU A 1 91 ? -17.113 -5.759 48.832 1.00 57.66 91 GLU A C 1
ATOM 748 O O . GLU A 1 91 ? -16.319 -4.817 48.784 1.00 57.66 91 GLU A O 1
ATOM 753 N N . GLU A 1 92 ? -17.152 -6.631 49.843 1.00 56.88 92 GLU A N 1
ATOM 754 C CA . GLU A 1 92 ? -16.063 -6.824 50.797 1.00 56.88 92 GLU A CA 1
ATOM 755 C C . GLU A 1 92 ? -14.775 -7.087 50.007 1.00 56.88 92 GLU A C 1
ATOM 757 O O . GLU A 1 92 ? -14.513 -8.195 49.533 1.00 56.88 92 GLU A O 1
ATOM 762 N N . MET A 1 93 ? -13.971 -6.043 49.818 1.00 50.06 93 MET A N 1
ATOM 763 C CA . MET A 1 93 ? -12.617 -6.202 49.317 1.00 50.06 93 MET A CA 1
ATOM 764 C C . MET A 1 93 ? -11.780 -6.853 50.423 1.00 50.06 93 MET A C 1
ATOM 766 O O . MET A 1 93 ? -11.748 -6.322 51.533 1.00 50.06 93 MET A O 1
ATOM 770 N N . PRO A 1 94 ? -11.096 -7.978 50.152 1.00 50.47 94 PRO A N 1
ATOM 771 C CA . PRO A 1 94 ? -10.228 -8.599 51.138 1.00 50.47 94 PRO A CA 1
ATOM 772 C C . PRO A 1 94 ? -9.041 -7.679 51.435 1.00 50.47 94 PRO A C 1
ATOM 774 O O . PRO A 1 94 ? -8.374 -7.198 50.514 1.00 50.47 94 PRO A O 1
ATOM 777 N N . ASP A 1 95 ? -8.793 -7.463 52.727 1.00 46.72 95 ASP A N 1
ATOM 778 C CA . ASP A 1 95 ? -7.658 -6.713 53.258 1.00 46.72 95 ASP A CA 1
ATOM 779 C C . ASP A 1 95 ? -6.343 -7.260 52.685 1.00 46.72 95 ASP A C 1
ATOM 781 O O . ASP A 1 95 ? -5.880 -8.346 53.040 1.00 46.72 95 ASP A O 1
ATOM 785 N N . PHE A 1 96 ? -5.719 -6.503 51.783 1.00 50.69 96 PHE A N 1
ATOM 786 C CA . PHE A 1 96 ? -4.320 -6.716 51.437 1.00 50.69 96 PHE A CA 1
ATOM 787 C C . PHE A 1 96 ? -3.467 -5.965 52.459 1.00 50.69 96 PHE A C 1
ATOM 789 O O . PHE A 1 96 ? -3.248 -4.759 52.351 1.00 50.69 96 PHE A O 1
ATOM 796 N N . GLU A 1 97 ? -3.011 -6.692 53.478 1.00 49.97 97 GLU A N 1
ATOM 797 C CA . GLU A 1 97 ? -2.040 -6.195 54.448 1.00 49.97 97 GLU A CA 1
ATOM 798 C C . GLU A 1 97 ? -0.685 -5.958 53.763 1.00 49.97 97 GLU A C 1
ATOM 800 O O . GLU A 1 97 ? 0.073 -6.890 53.492 1.00 49.97 97 GLU A O 1
ATOM 805 N N . ASP A 1 98 ? -0.360 -4.696 53.488 1.00 47.28 98 ASP A N 1
ATOM 806 C CA . ASP A 1 98 ? 0.972 -4.295 53.036 1.00 47.28 98 ASP A CA 1
ATOM 807 C C . ASP A 1 98 ? 1.889 -4.154 54.266 1.00 47.28 98 ASP A C 1
ATOM 809 O O . ASP A 1 98 ? 2.084 -3.073 54.832 1.00 47.28 98 ASP A O 1
ATOM 813 N N . THR A 1 99 ? 2.429 -5.277 54.752 1.00 50.19 99 THR A N 1
ATOM 814 C CA . THR A 1 99 ? 3.456 -5.269 55.804 1.00 50.19 99 THR A CA 1
ATOM 815 C C . THR A 1 99 ? 4.793 -4.839 55.205 1.00 50.19 99 THR A C 1
ATOM 817 O O . THR A 1 99 ? 5.684 -5.653 54.967 1.00 50.19 99 THR A O 1
ATOM 820 N N . SER A 1 100 ? 4.958 -3.543 54.968 1.00 45.94 100 SER A N 1
ATOM 821 C CA . SER A 1 100 ? 6.267 -2.965 54.675 1.00 45.94 100 SER A CA 1
ATOM 822 C C . SER A 1 100 ? 6.531 -1.776 55.591 1.00 45.94 100 SER A C 1
ATOM 824 O O . SER A 1 100 ? 6.674 -0.627 55.180 1.00 45.94 100 SER A O 1
ATOM 826 N N . THR A 1 101 ? 6.609 -2.070 56.889 1.00 50.00 101 THR A N 1
ATOM 827 C CA . THR A 1 101 ? 7.164 -1.179 57.911 1.00 50.00 101 THR A CA 1
ATOM 828 C C . THR A 1 101 ? 8.690 -1.127 57.767 1.00 50.00 101 THR A C 1
ATOM 830 O O . THR A 1 101 ? 9.435 -1.621 58.610 1.00 50.00 101 THR A O 1
ATOM 833 N N . ALA A 1 102 ? 9.188 -0.515 56.693 1.00 47.16 102 ALA A N 1
ATOM 834 C CA . ALA A 1 102 ? 10.580 -0.092 56.619 1.00 47.16 102 ALA A CA 1
ATOM 835 C C . ALA A 1 102 ? 10.707 1.248 57.358 1.00 47.16 102 ALA A C 1
ATOM 837 O O . ALA A 1 102 ? 10.589 2.322 56.774 1.00 47.16 102 ALA A O 1
ATOM 838 N N . ARG A 1 103 ? 10.909 1.171 58.681 1.00 52.31 103 ARG A N 1
ATOM 839 C CA . ARG A 1 103 ? 11.452 2.284 59.467 1.00 52.31 103 ARG A CA 1
ATOM 840 C C . ARG A 1 103 ? 12.839 2.602 58.910 1.00 52.31 103 ARG A C 1
ATOM 842 O O . ARG A 1 103 ? 13.792 1.880 59.184 1.00 52.31 103 ARG A O 1
ATOM 849 N N . MET A 1 104 ? 12.930 3.657 58.119 1.00 52.69 104 MET A N 1
ATOM 850 C CA . MET A 1 104 ? 14.180 4.348 57.840 1.0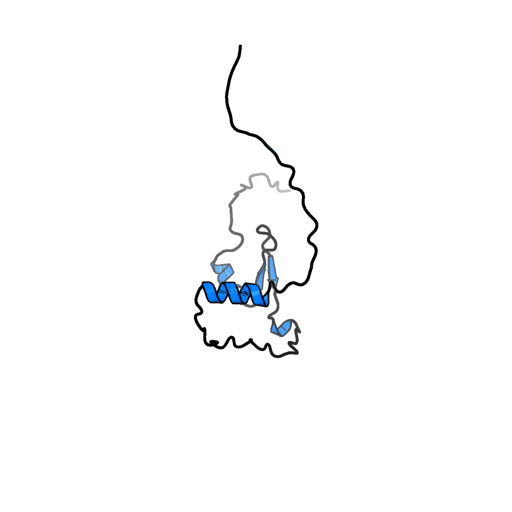0 52.69 104 MET A CA 1
ATOM 851 C C . MET A 1 104 ? 13.988 5.811 58.231 1.00 52.69 104 MET A C 1
ATOM 853 O O . MET A 1 104 ? 12.873 6.327 58.130 1.00 52.69 104 MET A O 1
ATOM 857 N N . ASN A 1 105 ? 15.087 6.410 58.685 1.00 47.62 105 ASN A N 1
ATOM 858 C CA . ASN A 1 105 ? 15.266 7.685 59.387 1.00 47.62 105 ASN A CA 1
ATOM 859 C C . ASN A 1 105 ? 15.228 7.493 60.916 1.00 47.62 105 ASN A C 1
ATOM 861 O O . ASN A 1 105 ? 14.243 6.995 61.455 1.00 47.62 105 ASN A O 1
ATOM 865 N N . ASP A 1 106 ? 16.218 7.881 61.710 1.00 49.69 106 ASP A N 1
ATOM 866 C CA . ASP A 1 106 ? 17.568 8.407 61.486 1.00 49.69 106 ASP A CA 1
ATOM 867 C C . ASP A 1 106 ? 18.237 8.469 62.883 1.00 49.69 106 ASP A C 1
ATOM 869 O O . ASP A 1 106 ? 17.540 8.582 63.892 1.00 49.69 106 ASP A O 1
ATOM 873 N N . ASP A 1 107 ? 19.571 8.429 62.905 1.00 49.44 107 ASP A N 1
ATOM 874 C CA . ASP A 1 107 ? 20.459 9.057 63.903 1.00 49.44 107 ASP A CA 1
ATOM 875 C C . ASP A 1 107 ? 20.594 8.556 65.377 1.00 49.44 107 ASP A C 1
ATOM 877 O O . ASP A 1 107 ? 19.791 8.849 66.259 1.00 49.44 107 ASP A O 1
ATOM 881 N N . LEU A 1 108 ? 21.789 7.982 65.641 1.00 55.91 108 LEU A N 1
ATOM 882 C CA . LEU A 1 108 ? 22.861 8.549 66.504 1.00 55.91 108 LEU A CA 1
ATOM 883 C C . LEU A 1 108 ? 23.028 8.109 67.996 1.00 55.91 10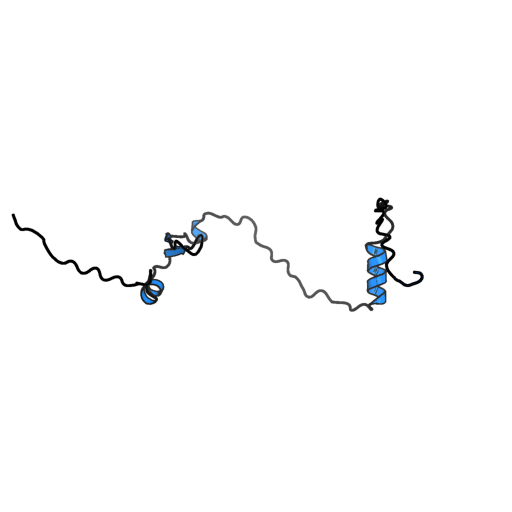8 LEU A C 1
ATOM 885 O O . LEU A 1 108 ? 22.106 8.190 68.800 1.00 55.91 108 LEU A O 1
ATOM 889 N N . LEU A 1 109 ? 24.310 7.813 68.331 1.00 50.28 109 LEU A N 1
ATOM 890 C CA . LEU A 1 109 ? 25.013 7.511 69.617 1.00 50.28 109 LEU A CA 1
ATOM 891 C C . LEU A 1 109 ? 25.002 6.025 70.055 1.00 50.28 109 LEU A C 1
ATOM 893 O O . LEU A 1 109 ? 23.945 5.421 70.139 1.00 50.28 109 LEU A O 1
ATOM 897 N N . ASP A 1 110 ? 26.109 5.329 70.353 1.00 43.00 110 ASP A N 1
ATOM 898 C CA . ASP A 1 110 ? 27.397 5.707 70.964 1.00 43.00 110 ASP A CA 1
ATOM 899 C C . ASP A 1 110 ? 28.434 4.558 70.800 1.00 43.00 110 ASP A C 1
ATOM 901 O O . ASP A 1 110 ? 28.073 3.396 71.016 1.00 43.00 110 ASP A O 1
ATOM 905 N N . SER A 1 111 ? 29.686 4.871 70.422 1.00 45.12 111 SER A N 1
ATOM 906 C CA . SER A 1 111 ? 30.973 4.236 70.828 1.00 45.12 111 SER A CA 1
ATOM 907 C C . SER A 1 111 ? 32.142 4.740 69.977 1.00 45.12 111 SER A C 1
ATOM 909 O O . SER A 1 111 ? 32.074 4.595 68.735 1.00 45.12 111 SER A O 1
#

Foldseek 3Di:
DDDPDDDDDDDDDDDDPDDPVRVVPDDPQWDFDDPDPPDTDTDGDDDPVVPPDDPVDDPDDPPPPPDPDDDDDPVVVVVVCCVPPVPDPPPPDDDPDPPPPPDDDDDDDDD

Sequence (111 aa):
MDRRSSSTSLQMIQKPLMTAEQIRSLPQDQWILMKSRRHPMITTIRRYDQWGIQLDCPYSVPQNESRTVKYASKQELMQAVQETYLSPVEEEMPDFEDTSTARMNDDLLDS